Protein AF-A0A5E4JRC7-F1 (afdb_monomer)

Sequence (57 aa):
MVKECAICNEHIEEENGKLKGTIVRVRDESSKNQFIHVCSGCQKQDKWVEKAKIKSA

Mean predicted aligned error: 5.47 Å

Foldseek 3Di:
DWFAALQPRDTQDQDPNRTQWDWDWEQAPVRDTDIGTHHPVLVPDPPSVVSSNVSRD

Structure (mmCIF, N/CA/C/O backbone):
data_AF-A0A5E4JRC7-F1
#
_entry.id   AF-A0A5E4JRC7-F1
#
loop_
_atom_site.group_PDB
_atom_site.id
_atom_site.type_symbol
_atom_site.label_atom_id
_atom_site.label_alt_id
_atom_site.label_comp_id
_atom_site.label_asym_id
_atom_site.label_entity_id
_atom_site.label_seq_id
_atom_site.pdbx_PDB_ins_code
_atom_site.Cartn_x
_atom_site.Cartn_y
_atom_site.Cartn_z
_atom_site.occupancy
_atom_site.B_iso_or_equiv
_atom_site.auth_seq_id
_atom_site.auth_comp_id
_atom_site.auth_asym_id
_atom_site.auth_atom_id
_atom_site.pdbx_PDB_model_num
ATOM 1 N N . MET A 1 1 ? 5.691 15.018 11.386 1.00 53.06 1 MET A N 1
ATOM 2 C CA . MET A 1 1 ? 6.159 15.060 9.986 1.00 53.06 1 MET A CA 1
ATOM 3 C C . MET A 1 1 ? 4.940 14.876 9.104 1.00 53.06 1 MET A C 1
ATOM 5 O O . MET A 1 1 ? 4.180 13.952 9.333 1.00 53.06 1 MET A O 1
ATOM 9 N N . VAL A 1 2 ? 4.699 15.743 8.125 1.00 60.47 2 VAL A N 1
ATOM 10 C CA . VAL A 1 2 ? 3.573 15.525 7.205 1.00 60.47 2 VAL A CA 1
ATOM 11 C C . VAL A 1 2 ? 4.063 14.625 6.071 1.00 60.47 2 VAL A C 1
ATOM 13 O O . VAL A 1 2 ? 5.118 14.887 5.492 1.00 60.47 2 VAL A O 1
ATOM 16 N N . LYS A 1 3 ? 3.360 13.519 5.810 1.00 79.81 3 LYS A N 1
ATOM 17 C CA . LYS A 1 3 ? 3.644 12.608 4.689 1.00 79.81 3 LYS A CA 1
ATOM 18 C C . LYS A 1 3 ? 2.507 12.700 3.688 1.00 79.81 3 LYS A C 1
ATOM 20 O O . LYS A 1 3 ? 1.362 12.783 4.097 1.00 79.81 3 LYS A O 1
ATOM 25 N N . GLU A 1 4 ? 2.793 12.667 2.399 1.00 86.38 4 GLU A N 1
ATOM 26 C CA . GLU A 1 4 ? 1.755 12.712 1.367 1.00 86.38 4 GLU A CA 1
ATOM 27 C C . GLU A 1 4 ? 1.356 11.298 0.936 1.00 86.38 4 GLU A C 1
ATOM 29 O O . GLU A 1 4 ? 2.186 10.387 0.853 1.00 86.38 4 GLU A O 1
ATOM 34 N N . CYS A 1 5 ? 0.064 11.101 0.689 1.00 88.25 5 CYS A N 1
ATOM 35 C CA . CYS A 1 5 ? -0.474 9.857 0.166 1.00 88.25 5 CYS A CA 1
ATOM 36 C C . CYS A 1 5 ? -0.129 9.714 -1.316 1.00 88.25 5 CYS A C 1
ATOM 38 O O . CYS A 1 5 ? -0.592 10.500 -2.134 1.00 88.25 5 CYS A O 1
ATOM 40 N N . ALA A 1 6 ? 0.563 8.644 -1.695 1.00 86.69 6 ALA A N 1
ATOM 41 C CA . ALA A 1 6 ? 0.963 8.403 -3.083 1.00 86.69 6 ALA A CA 1
ATOM 42 C C . ALA A 1 6 ? -0.210 8.163 -4.061 1.00 86.69 6 ALA A C 1
ATOM 44 O O . ALA A 1 6 ? -0.016 8.162 -5.271 1.00 86.69 6 ALA A O 1
ATOM 45 N N . ILE A 1 7 ? -1.438 7.936 -3.571 1.00 86.88 7 ILE A N 1
ATOM 46 C CA . ILE A 1 7 ? -2.619 7.719 -4.428 1.00 86.88 7 ILE A CA 1
ATOM 47 C C . ILE A 1 7 ? -3.386 9.030 -4.661 1.00 86.88 7 ILE A C 1
ATOM 49 O O . ILE A 1 7 ? -3.663 9.400 -5.808 1.00 86.88 7 ILE A O 1
ATOM 53 N N . CYS A 1 8 ? -3.774 9.711 -3.581 1.00 87.88 8 CYS A N 1
ATOM 54 C CA . CYS A 1 8 ? -4.634 10.898 -3.631 1.00 87.88 8 CYS A CA 1
ATOM 55 C C . CYS A 1 8 ? -3.893 12.222 -3.414 1.00 87.88 8 CYS A C 1
ATOM 57 O O . CYS A 1 8 ? -4.524 13.266 -3.527 1.00 87.88 8 CYS A O 1
ATOM 59 N N . ASN A 1 9 ? -2.587 12.191 -3.127 1.00 86.81 9 ASN A N 1
ATOM 60 C CA . ASN A 1 9 ? -1.776 13.350 -2.736 1.00 86.81 9 ASN A CA 1
ATOM 61 C C . ASN A 1 9 ? -2.318 14.101 -1.506 1.00 86.81 9 ASN A C 1
ATOM 63 O O . ASN A 1 9 ? -1.957 15.246 -1.262 1.00 86.81 9 ASN A O 1
ATOM 67 N N . GLU A 1 10 ? -3.189 13.470 -0.713 1.00 86.75 10 GLU A N 1
ATOM 68 C CA . GLU A 1 10 ? -3.633 14.047 0.552 1.00 86.75 10 GLU A CA 1
ATOM 69 C C . GLU A 1 10 ? -2.555 13.908 1.621 1.00 86.75 10 GLU A C 1
ATOM 71 O O . GLU A 1 10 ? -1.813 12.921 1.671 1.00 86.75 10 GLU A O 1
ATOM 76 N N . HIS A 1 11 ? -2.519 14.879 2.526 1.00 85.38 11 HIS A N 1
ATOM 77 C CA . HIS A 1 11 ? -1.664 14.829 3.696 1.00 85.38 11 HIS A CA 1
ATOM 78 C C . HIS A 1 11 ? -2.118 13.714 4.647 1.00 85.38 11 HIS A C 1
ATOM 80 O O . HIS A 1 11 ? -3.253 13.669 5.116 1.00 85.38 11 HIS A O 1
ATOM 86 N N .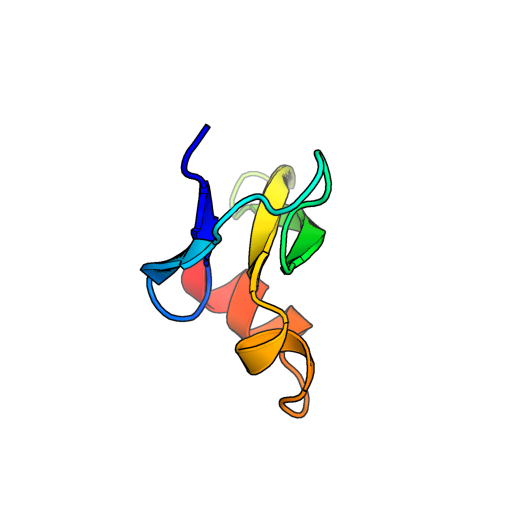 ILE A 1 12 ? -1.200 12.804 4.945 1.00 85.75 12 ILE A N 1
ATOM 87 C CA . ILE A 1 12 ? -1.320 11.790 5.982 1.00 85.75 12 ILE A CA 1
ATOM 88 C C . ILE A 1 12 ? -0.857 12.436 7.278 1.00 85.75 12 ILE A C 1
ATOM 90 O O . ILE A 1 12 ? 0.339 12.613 7.523 1.00 85.75 12 ILE A O 1
ATOM 94 N N . GLU A 1 13 ? -1.834 12.792 8.099 1.00 80.94 13 GLU A N 1
ATOM 95 C CA . GLU A 1 13 ? -1.591 13.297 9.439 1.00 80.94 13 GLU A CA 1
ATOM 96 C C . GLU A 1 13 ? -1.085 12.175 10.359 1.00 80.94 13 GLU A C 1
ATOM 98 O O . GLU A 1 13 ? -1.500 11.010 10.274 1.00 80.94 13 GLU A O 1
ATOM 103 N N . GLU A 1 14 ? -0.164 12.539 11.248 1.00 79.75 14 GLU A N 1
ATOM 104 C CA . GLU A 1 14 ? 0.294 11.691 12.344 1.00 79.75 14 GLU A CA 1
ATOM 105 C C . GLU A 1 14 ? -0.513 12.036 13.594 1.00 79.75 14 GLU A C 1
ATOM 107 O O . GLU A 1 14 ? -0.501 13.178 14.047 1.00 79.75 14 GLU A O 1
ATOM 112 N N . GLU A 1 15 ? -1.191 11.052 14.180 1.00 77.12 15 GLU A N 1
ATOM 113 C CA . GLU A 1 15 ? -1.930 11.221 15.431 1.00 77.12 15 GLU A CA 1
ATOM 114 C C . GLU A 1 15 ? -1.344 10.274 16.481 1.00 77.12 15 GLU A C 1
ATOM 116 O O . GLU A 1 15 ? -1.229 9.069 16.253 1.00 77.12 15 GLU A O 1
ATOM 121 N N . ASN A 1 16 ? -0.920 10.816 17.629 1.00 76.06 16 ASN A N 1
ATOM 122 C CA . ASN A 1 16 ? -0.278 10.053 18.711 1.00 76.06 16 ASN A CA 1
ATOM 123 C C . ASN A 1 16 ? 0.934 9.208 18.259 1.00 76.06 16 ASN A C 1
ATOM 125 O O . ASN A 1 16 ? 1.108 8.067 18.687 1.00 76.06 16 ASN A O 1
ATOM 129 N N . GLY A 1 17 ? 1.760 9.745 17.354 1.00 71.62 17 GLY A N 1
ATOM 130 C CA . GLY A 1 17 ? 2.942 9.046 16.830 1.00 71.62 17 GLY A CA 1
ATOM 131 C C . GLY A 1 17 ? 2.624 7.890 15.874 1.00 71.62 17 GLY A C 1
ATOM 132 O O . GLY A 1 17 ? 3.520 7.124 15.522 1.00 71.62 17 GLY A O 1
ATOM 133 N N . LYS A 1 18 ? 1.362 7.747 15.446 1.00 71.31 18 LYS A N 1
ATOM 134 C CA . LYS A 1 18 ? 0.950 6.809 14.399 1.00 71.31 18 LYS A CA 1
ATOM 135 C C . LYS A 1 18 ? 0.489 7.578 13.167 1.00 71.31 18 LYS A C 1
ATOM 137 O O . LYS A 1 18 ? -0.413 8.409 13.237 1.00 71.31 18 LYS A O 1
ATOM 142 N N . LEU A 1 19 ? 1.079 7.259 12.019 1.00 76.50 19 LEU A N 1
ATOM 143 C CA . LEU A 1 19 ? 0.583 7.706 10.718 1.00 76.50 19 LEU A CA 1
ATOM 144 C C . LEU A 1 19 ? -0.829 7.147 10.493 1.00 76.50 19 LEU A C 1
ATOM 146 O O . LEU A 1 19 ? -1.041 5.941 10.647 1.00 76.50 19 LEU A O 1
ATOM 150 N N . LYS A 1 20 ? -1.783 7.985 10.066 1.00 83.38 20 LYS A N 1
ATOM 151 C CA . LYS A 1 20 ? -3.116 7.544 9.599 1.00 83.38 20 LYS A CA 1
ATOM 152 C C . LYS A 1 20 ? -3.050 6.915 8.198 1.00 83.38 20 LYS A C 1
ATOM 154 O O . LYS A 1 20 ? -3.769 7.295 7.271 1.00 83.38 20 LYS A O 1
ATOM 159 N N . GLY A 1 21 ? -2.146 5.959 8.032 1.00 85.56 21 GLY A N 1
ATOM 160 C CA . GLY A 1 21 ? -1.895 5.285 6.773 1.00 85.56 21 GLY A CA 1
ATOM 161 C C . GLY A 1 21 ? -0.960 4.095 6.925 1.00 85.56 21 GLY A C 1
ATOM 162 O O . GLY A 1 21 ? -0.570 3.705 8.023 1.00 85.56 21 GLY A O 1
ATOM 163 N N . THR A 1 22 ? -0.584 3.525 5.791 1.00 87.06 22 THR A N 1
ATOM 164 C CA . THR A 1 22 ? 0.348 2.408 5.695 1.00 87.06 22 THR A CA 1
ATOM 165 C C . THR A 1 22 ? 1.552 2.782 4.847 1.00 87.06 22 THR A C 1
ATOM 167 O O . THR A 1 22 ? 1.494 3.703 4.030 1.00 87.06 22 THR A O 1
ATOM 170 N N . ILE A 1 23 ? 2.639 2.043 5.033 1.00 86.50 23 ILE A N 1
ATOM 171 C CA . ILE A 1 23 ? 3.832 2.136 4.203 1.00 86.50 23 ILE A CA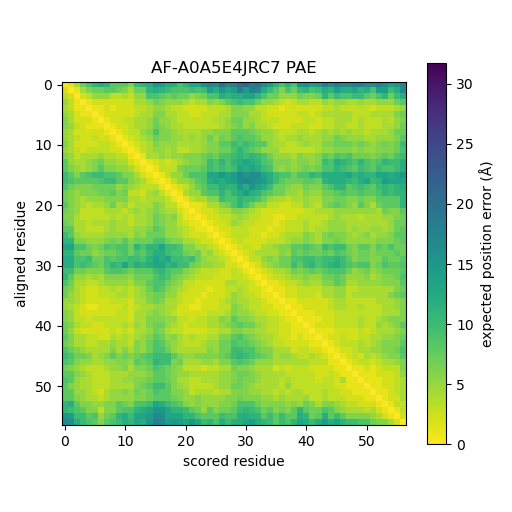 1
ATOM 172 C C . ILE A 1 23 ? 3.896 0.858 3.385 1.00 86.50 23 ILE A C 1
ATOM 174 O O . ILE A 1 23 ? 3.944 -0.237 3.947 1.00 86.50 23 ILE A O 1
ATOM 178 N N . VAL A 1 24 ? 3.918 0.992 2.064 1.00 86.00 24 VAL A N 1
ATOM 179 C CA . VAL A 1 24 ? 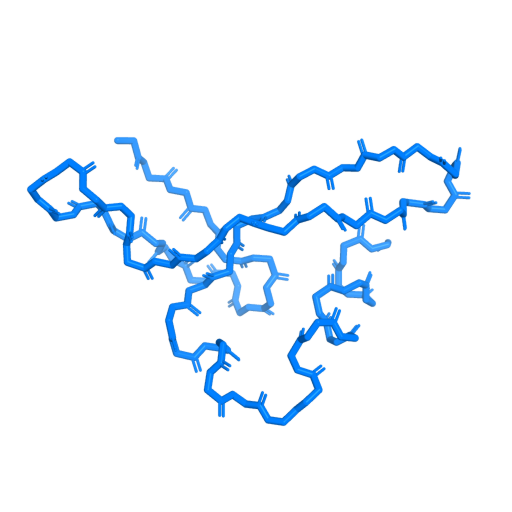4.104 -0.146 1.162 1.00 86.00 24 VAL A CA 1
ATOM 180 C C . VAL A 1 24 ? 5.379 -0.006 0.363 1.00 8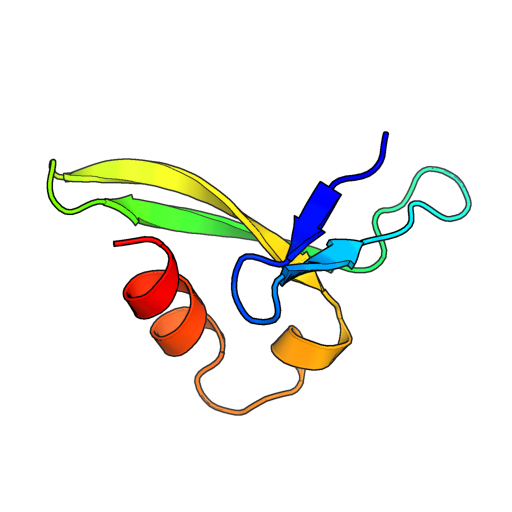6.00 24 VAL A C 1
ATOM 182 O O . VAL A 1 24 ? 5.781 1.085 -0.034 1.00 86.00 24 VAL A O 1
ATOM 185 N N . ARG A 1 25 ? 6.010 -1.151 0.122 1.00 87.81 25 ARG A N 1
ATOM 186 C CA . ARG A 1 25 ? 7.160 -1.273 -0.763 1.00 87.81 25 ARG A CA 1
ATOM 187 C C . ARG A 1 25 ? 6.656 -1.523 -2.180 1.00 87.81 25 ARG A C 1
ATOM 189 O O . ARG A 1 25 ? 6.076 -2.574 -2.453 1.00 87.81 25 ARG A O 1
ATOM 196 N N . VAL A 1 26 ? 6.888 -0.569 -3.068 1.00 85.56 26 VAL A N 1
ATOM 197 C CA . VAL A 1 26 ? 6.641 -0.695 -4.506 1.00 85.56 26 VAL A CA 1
ATOM 198 C C . VAL A 1 26 ? 7.961 -0.824 -5.252 1.00 85.56 26 VAL A C 1
ATOM 200 O O . VAL A 1 26 ? 9.023 -0.471 -4.736 1.00 85.56 26 VAL A O 1
ATOM 203 N N . ARG A 1 27 ? 7.901 -1.397 -6.453 1.00 83.88 27 ARG A N 1
ATOM 204 C CA . ARG A 1 27 ? 9.050 -1.492 -7.347 1.00 83.88 27 ARG A CA 1
ATOM 205 C C . ARG A 1 27 ? 8.863 -0.446 -8.435 1.00 83.88 27 ARG A C 1
ATOM 207 O O . ARG A 1 27 ? 7.837 -0.474 -9.103 1.00 83.88 27 ARG A O 1
ATOM 214 N N . ASP A 1 28 ? 9.820 0.458 -8.528 1.00 77.50 28 ASP A N 1
ATOM 215 C CA . ASP A 1 28 ? 9.875 1.524 -9.524 1.00 77.50 28 ASP A CA 1
ATOM 216 C C . ASP A 1 28 ? 10.248 0.968 -10.914 1.00 77.50 28 ASP A C 1
ATOM 218 O O . ASP A 1 28 ? 10.742 -0.166 -11.007 1.00 77.50 28 ASP A O 1
ATOM 222 N N . GLU A 1 29 ? 10.068 1.755 -11.978 1.00 78.50 29 GLU A N 1
ATOM 223 C CA . GLU A 1 29 ? 10.478 1.410 -13.351 1.00 78.50 29 GLU A CA 1
ATOM 224 C C . GLU A 1 29 ? 11.962 1.010 -13.437 1.00 78.50 29 GLU A C 1
ATOM 226 O O . GLU A 1 29 ? 12.339 0.097 -14.175 1.00 78.50 29 GLU A O 1
ATOM 231 N N . SER A 1 30 ? 12.807 1.592 -12.580 1.00 81.94 30 SER A N 1
ATOM 232 C CA . SER A 1 30 ? 14.227 1.235 -12.449 1.00 81.94 30 SER A CA 1
ATOM 233 C C . SER A 1 30 ? 14.483 -0.086 -11.699 1.00 81.94 30 SER A C 1
ATOM 235 O O . SER A 1 30 ? 15.610 -0.360 -11.278 1.00 81.94 30 SER A O 1
ATOM 237 N N . SER A 1 31 ? 13.450 -0.897 -11.439 1.00 81.56 31 SER A N 1
ATOM 238 C CA . SER A 1 31 ? 13.490 -2.117 -10.610 1.00 81.56 31 SER A CA 1
ATOM 239 C C . SER A 1 31 ? 13.958 -1.910 -9.160 1.00 81.56 31 SER A C 1
ATOM 241 O O . SER A 1 31 ? 14.185 -2.884 -8.424 1.00 81.56 31 SER A O 1
ATOM 243 N N . LYS A 1 32 ? 14.064 -0.651 -8.722 1.00 85.19 32 LYS A N 1
ATOM 244 C CA . LYS A 1 32 ? 14.433 -0.261 -7.361 1.00 85.19 32 LYS A CA 1
ATOM 245 C C . LYS A 1 32 ? 13.221 -0.334 -6.447 1.00 85.19 32 LYS A C 1
ATOM 247 O O . LYS A 1 32 ? 12.086 -0.156 -6.869 1.00 85.19 32 LYS A O 1
ATOM 252 N N . ASN A 1 33 ? 13.470 -0.627 -5.177 1.00 84.88 33 ASN A N 1
ATOM 253 C CA . ASN A 1 33 ? 12.413 -0.654 -4.179 1.00 84.88 33 ASN A CA 1
ATOM 254 C C . ASN A 1 33 ? 12.220 0.751 -3.618 1.00 84.88 33 ASN A C 1
ATOM 256 O O . ASN A 1 33 ? 13.160 1.303 -3.050 1.00 84.88 33 ASN A O 1
ATOM 260 N N . GLN A 1 34 ? 11.012 1.282 -3.744 1.00 83.31 34 GLN A N 1
ATOM 261 C CA . GLN A 1 34 ? 10.600 2.551 -3.163 1.00 83.31 34 GLN A CA 1
ATOM 262 C C . GLN A 1 34 ? 9.540 2.292 -2.093 1.00 83.31 34 GLN A C 1
ATOM 264 O O . GLN A 1 34 ? 8.674 1.431 -2.250 1.00 83.31 34 GLN A O 1
ATOM 269 N N . PHE A 1 35 ? 9.620 3.022 -0.987 1.00 86.12 35 PHE A N 1
ATOM 2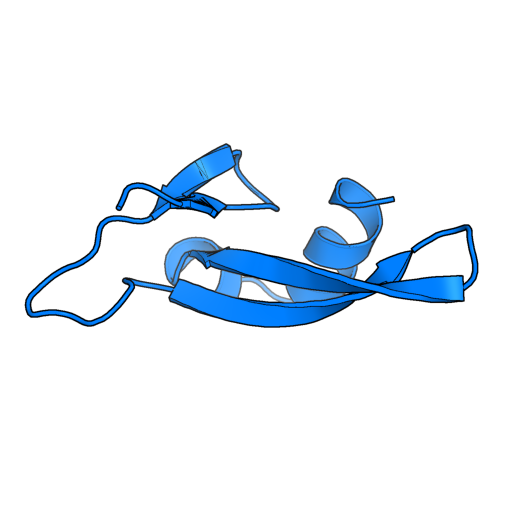70 C CA . PHE A 1 35 ? 8.591 3.003 0.044 1.00 86.12 35 PHE A CA 1
ATOM 271 C C . PHE A 1 35 ? 7.674 4.198 -0.160 1.00 86.12 35 PHE A C 1
ATOM 273 O O . PHE A 1 35 ? 8.145 5.330 -0.235 1.00 86.12 35 PHE A O 1
ATOM 280 N N . ILE A 1 36 ? 6.375 3.939 -0.239 1.00 86.81 36 ILE A N 1
ATOM 281 C CA . ILE A 1 36 ? 5.358 4.973 -0.407 1.00 86.81 36 ILE A CA 1
ATOM 282 C C . ILE A 1 36 ? 4.360 4.911 0.739 1.00 86.81 36 ILE A C 1
ATOM 284 O O . ILE A 1 36 ? 4.063 3.837 1.271 1.00 86.81 36 ILE A O 1
ATOM 288 N N . HIS A 1 37 ? 3.844 6.076 1.113 1.00 88.38 37 HIS A N 1
ATOM 289 C CA . HIS A 1 37 ? 2.832 6.205 2.147 1.00 88.38 37 HIS A CA 1
ATOM 290 C C . HIS A 1 37 ? 1.447 6.251 1.501 1.00 88.38 37 HIS A C 1
ATOM 292 O O . HIS A 1 37 ? 1.239 6.938 0.503 1.00 88.38 37 HIS A O 1
ATOM 298 N N . VAL A 1 38 ? 0.489 5.520 2.062 1.00 88.56 38 VAL A N 1
ATOM 299 C CA . VAL A 1 38 ? -0.895 5.483 1.578 1.00 88.56 38 VAL A CA 1
ATOM 300 C C . VAL A 1 38 ? -1.834 5.740 2.746 1.00 88.56 38 VAL A C 1
ATOM 302 O O . VAL A 1 38 ? -1.741 5.057 3.762 1.00 88.56 38 VAL A O 1
ATOM 305 N N . CYS A 1 39 ? -2.740 6.711 2.620 1.00 90.25 39 CYS A N 1
ATOM 306 C CA . CYS A 1 39 ? -3.699 7.036 3.673 1.00 90.25 39 CYS A CA 1
ATOM 307 C C . CYS A 1 39 ? -4.706 5.893 3.897 1.00 90.25 39 CYS A C 1
ATOM 309 O O . CYS A 1 39 ? -5.032 5.127 2.980 1.00 90.25 39 CYS A O 1
ATOM 311 N N . SER A 1 40 ? -5.262 5.814 5.108 1.00 86.62 40 SER A N 1
ATOM 312 C CA . SER A 1 40 ? -6.274 4.806 5.460 1.00 86.62 40 SER A CA 1
ATOM 313 C C . SER A 1 40 ? -7.522 4.860 4.567 1.00 86.62 40 SER A C 1
ATOM 315 O O . SER A 1 40 ? -8.206 3.852 4.405 1.00 86.62 40 SER A O 1
ATOM 317 N N . GLY A 1 41 ? -7.834 6.021 3.978 1.00 88.12 41 GLY A N 1
ATOM 318 C CA . GLY A 1 41 ? -8.939 6.178 3.029 1.00 88.12 41 GLY A CA 1
ATOM 319 C C . GLY A 1 41 ? -8.698 5.410 1.730 1.00 88.12 41 GLY A C 1
ATOM 320 O O . GLY A 1 41 ? -9.540 4.617 1.309 1.00 88.12 41 GLY A O 1
ATOM 321 N N . CYS A 1 42 ? -7.521 5.573 1.124 1.00 88.00 42 CYS A N 1
ATOM 322 C CA . CYS A 1 42 ? -7.176 4.852 -0.096 1.00 88.00 42 CYS A CA 1
ATOM 323 C C . CYS A 1 42 ? -6.939 3.358 0.146 1.00 88.00 42 CYS A C 1
ATOM 325 O O . CYS A 1 42 ? -7.269 2.568 -0.732 1.00 88.00 42 CYS A O 1
ATOM 327 N N . GLN A 1 43 ? -6.456 2.952 1.327 1.00 84.75 43 G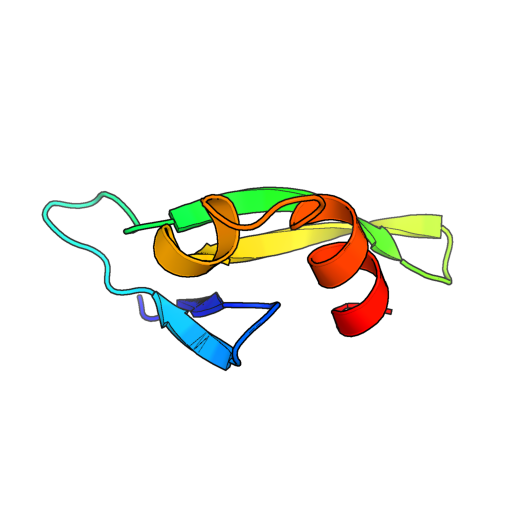LN A N 1
ATOM 328 C CA . GLN A 1 43 ? -6.330 1.528 1.681 1.00 84.75 43 GLN A CA 1
ATOM 329 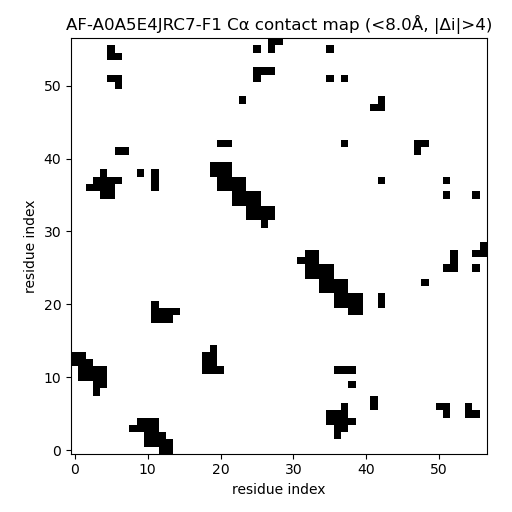C C . GLN A 1 43 ? -7.656 0.759 1.652 1.00 84.75 43 GLN A C 1
ATOM 331 O O . GLN A 1 43 ? -7.653 -0.452 1.448 1.00 84.75 43 GLN A O 1
ATOM 336 N N . LYS A 1 44 ? -8.788 1.434 1.879 1.00 87.06 44 LYS A N 1
ATOM 337 C CA . LYS A 1 44 ? -10.114 0.798 1.848 1.00 87.06 44 LYS A CA 1
ATOM 338 C C . LYS A 1 44 ? -10.621 0.539 0.427 1.00 87.06 44 LYS A C 1
ATOM 340 O O . LYS A 1 44 ? -11.645 -0.118 0.271 1.00 87.06 44 LYS A O 1
ATOM 345 N N . GLN A 1 45 ? -9.954 1.069 -0.598 1.00 86.88 45 GLN A N 1
ATOM 346 C CA . GLN A 1 45 ? -10.356 0.860 -1.986 1.00 86.88 45 GLN A CA 1
ATOM 347 C C . GLN A 1 45 ? -9.887 -0.502 -2.493 1.00 86.88 45 GLN A C 1
ATOM 349 O O . GLN A 1 45 ? -8.778 -0.941 -2.193 1.00 86.88 45 GLN A O 1
ATOM 354 N N . ASP A 1 46 ? -10.694 -1.134 -3.341 1.00 83.06 46 ASP A N 1
ATOM 355 C CA . ASP A 1 46 ? -10.270 -2.337 -4.050 1.00 83.06 46 ASP A CA 1
ATOM 356 C C . ASP A 1 46 ? -9.044 -2.031 -4.930 1.00 83.06 46 ASP A C 1
ATOM 358 O O . ASP A 1 46 ? -8.955 -0.963 -5.553 1.00 83.06 46 ASP A O 1
ATOM 362 N N . LYS A 1 47 ? -8.067 -2.946 -4.936 1.00 85.38 47 LYS A N 1
ATOM 363 C CA . LYS A 1 47 ? -6.817 -2.832 -5.715 1.00 85.38 47 LYS A CA 1
ATOM 364 C C . LYS A 1 47 ? -5.987 -1.570 -5.442 1.00 85.38 47 LYS A C 1
ATOM 366 O O . LYS A 1 47 ? -5.232 -1.110 -6.302 1.00 85.38 47 LYS A O 1
ATOM 371 N N . TRP A 1 48 ? -6.063 -1.005 -4.236 1.00 85.88 48 TRP A N 1
ATOM 372 C CA . TRP A 1 48 ? -5.297 0.196 -3.876 1.00 85.88 48 TRP A CA 1
ATOM 373 C C . TRP A 1 48 ? -3.780 0.036 -4.058 1.00 85.88 48 TRP A C 1
ATOM 375 O O . TRP A 1 48 ? -3.116 0.993 -4.439 1.00 85.88 48 TRP A O 1
ATOM 385 N N . VAL A 1 49 ? -3.228 -1.166 -3.858 1.00 81.88 49 VAL A N 1
ATOM 386 C CA . VAL A 1 49 ? -1.797 -1.451 -4.076 1.00 81.88 49 VAL A CA 1
ATOM 387 C C . VAL A 1 49 ? -1.409 -1.274 -5.546 1.00 81.88 49 VAL A C 1
ATOM 389 O O . VAL A 1 49 ? -0.342 -0.740 -5.837 1.00 81.88 49 VAL A O 1
ATOM 392 N N . GLU A 1 50 ? -2.263 -1.695 -6.481 1.00 84.50 50 GLU A N 1
ATOM 393 C CA . GLU A 1 50 ? -2.032 -1.510 -7.920 1.00 84.50 50 GLU A CA 1
ATOM 394 C C . GLU A 1 50 ? -2.118 -0.029 -8.292 1.00 84.50 50 GLU A C 1
ATOM 396 O O . GLU A 1 50 ? -1.228 0.484 -8.966 1.00 84.50 50 GLU A O 1
ATOM 401 N N . LYS A 1 51 ? -3.119 0.692 -7.766 1.00 82.88 51 LYS A N 1
ATOM 402 C CA . LYS A 1 51 ? -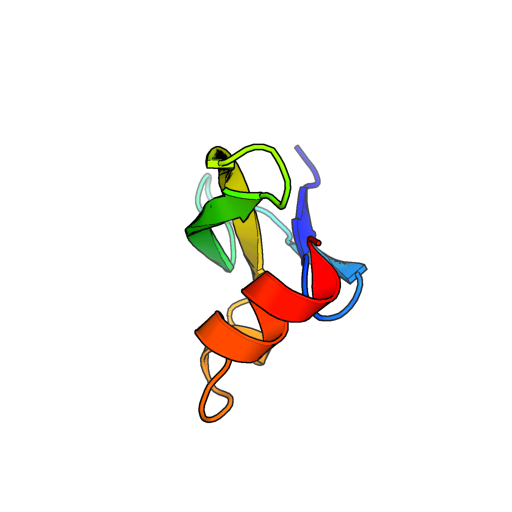3.231 2.150 -7.951 1.00 82.88 51 LYS A CA 1
ATOM 403 C C . LYS A 1 51 ? -2.003 2.891 -7.420 1.00 82.88 51 LYS A C 1
ATOM 405 O O . LYS A 1 51 ? -1.512 3.806 -8.074 1.00 82.88 51 LYS A O 1
ATOM 410 N N . ALA A 1 52 ? -1.501 2.479 -6.257 1.00 81.12 52 ALA A N 1
ATOM 411 C CA . ALA A 1 52 ? -0.312 3.053 -5.642 1.00 81.12 52 ALA A CA 1
ATOM 412 C C . ALA A 1 52 ? 0.940 2.821 -6.498 1.00 81.12 52 ALA A C 1
ATOM 414 O O . ALA A 1 52 ? 1.760 3.724 -6.622 1.00 81.12 52 ALA A O 1
ATOM 415 N N . LYS A 1 53 ? 1.065 1.641 -7.123 1.00 76.31 53 LYS A N 1
ATOM 416 C CA . LYS A 1 53 ? 2.157 1.339 -8.061 1.00 76.31 53 LYS A CA 1
ATOM 417 C C . LYS A 1 53 ? 2.090 2.210 -9.313 1.00 76.31 53 LYS A C 1
ATOM 419 O O . LYS A 1 53 ? 3.101 2.789 -9.667 1.00 76.31 53 LYS A O 1
ATOM 424 N N . ILE A 1 54 ? 0.915 2.336 -9.936 1.00 76.38 54 ILE A N 1
ATOM 425 C CA . ILE A 1 54 ? 0.735 3.122 -11.171 1.00 76.38 54 ILE A CA 1
ATOM 426 C C . ILE A 1 54 ? 1.048 4.604 -10.941 1.00 76.38 54 ILE A C 1
ATOM 428 O O . ILE A 1 54 ? 1.670 5.235 -11.779 1.00 76.38 54 ILE A O 1
ATOM 432 N N . LYS A 1 55 ? 0.610 5.165 -9.811 1.00 72.06 55 LYS A N 1
ATOM 433 C CA . LYS A 1 55 ? 0.834 6.579 -9.478 1.00 72.06 5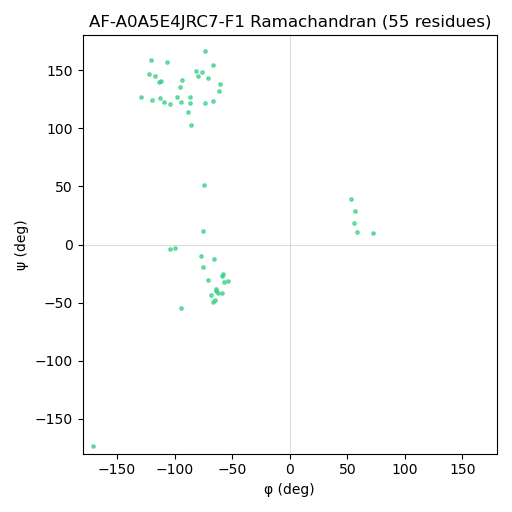5 LYS A CA 1
ATOM 434 C C . LYS A 1 55 ? 2.254 6.909 -9.019 1.00 72.06 55 LYS A C 1
ATOM 436 O O . LYS A 1 55 ? 2.601 8.083 -8.988 1.00 72.06 55 LYS A O 1
ATOM 441 N N . SER A 1 56 ? 3.012 5.899 -8.593 1.00 60.34 56 SER A N 1
ATOM 442 C CA . SER A 1 56 ? 4.392 6.069 -8.124 1.00 60.34 56 SER A CA 1
ATOM 443 C C . SER A 1 56 ? 5.436 5.707 -9.181 1.00 60.34 56 SER A C 1
ATOM 445 O O . SER A 1 56 ? 6.616 5.790 -8.856 1.00 60.34 56 SER A O 1
ATOM 447 N N . ALA A 1 57 ? 4.998 5.235 -10.354 1.00 57.53 57 ALA A N 1
ATOM 448 C CA . ALA A 1 57 ? 5.827 5.002 -11.531 1.00 57.53 57 ALA A CA 1
ATOM 449 C C . ALA A 1 57 ? 5.989 6.298 -12.333 1.00 57.53 57 ALA A C 1
ATOM 451 O O . ALA A 1 57 ? 5.076 7.157 -12.253 1.00 57.53 57 ALA A O 1
#

pLDDT: mean 81.67, std 7.96, range [53.06, 90.25]

Solvent-accessible surface area (backbone atoms only — not comparable to full-atom values): 3402 Å² total; per-residue (Å²): 122,86,41,56,13,48,70,78,66,46,77,28,56,58,57,95,91,37,63,50,44,49,78,45,80,39,70,36,91,85,72,42,82,42,80,44,39,37,28,56,74,54,66,72,42,86,65,34,70,59,51,35,46,64,58,64,89

Radius of gyration: 11.14 Å; Cα contacts (8 Å, |Δi|>4): 96; chains: 1; bounding box: 25×18×32 Å

Nearest PDB structures (foldseek):
  6u4k-assembly1_A  TM=7.173E-01  e=3.158E+00  Homo sapiens
  3vdz-assembly2_B  TM=5.870E-01  e=2.147E+00  unclassified
  6i9r-assembly1_m  TM=5.164E-01  e=6.837E+00  Homo sapiens
  8a5y-assembly1_T  TM=4.543E-01  e=8.845E+00  Saccharomyces cerevisiae
  8a3t-assembly1_T  TM=4.531E-01  e=9.433E+00  Saccharomyces cerevisiae

Secondary structure (DSSP, 8-state):
--EE-TTT--EE-EETTEESEEEEEEE-TTS-EEEEEEEHHHHTSTTHHHHHHHHT-